Protein AF-A0A935VJ50-F1 (afdb_monomer)

Structure (mmCIF, N/CA/C/O backbone):
data_AF-A0A935VJ50-F1
#
_entry.id   AF-A0A935VJ50-F1
#
loop_
_atom_site.group_PDB
_atom_site.id
_atom_site.type_symbol
_atom_site.label_atom_id
_atom_site.label_alt_id
_atom_site.label_comp_id
_atom_site.label_asym_id
_atom_site.label_entity_id
_atom_site.label_seq_id
_atom_site.pdbx_PDB_ins_code
_atom_site.Cartn_x
_atom_site.Cartn_y
_atom_site.Cartn_z
_atom_site.occupancy
_atom_site.B_iso_or_equiv
_atom_site.auth_seq_id
_atom_site.auth_comp_id
_atom_site.auth_asym_id
_atom_site.auth_atom_id
_atom_site.pdbx_PDB_model_num
ATOM 1 N N . MET A 1 1 ? -7.022 -2.541 -7.947 1.00 86.69 1 MET A N 1
ATOM 2 C CA . MET A 1 1 ? -8.202 -2.026 -7.215 1.00 86.69 1 MET A CA 1
ATOM 3 C C . MET A 1 1 ? -8.352 -2.544 -5.791 1.00 86.69 1 MET A C 1
ATOM 5 O O . MET A 1 1 ? -8.731 -1.752 -4.943 1.00 86.69 1 MET A O 1
ATOM 9 N N . SER A 1 2 ? -8.034 -3.801 -5.472 1.00 96.56 2 SER A N 1
ATOM 10 C CA . SER A 1 2 ? -8.267 -4.365 -4.127 1.00 96.56 2 SER A CA 1
ATOM 11 C C . SER A 1 2 ? -7.659 -3.549 -2.971 1.00 96.56 2 SER A C 1
ATOM 13 O O . SER A 1 2 ? -8.310 -3.365 -1.951 1.00 96.56 2 SER A O 1
ATOM 15 N N . VAL A 1 3 ? -6.465 -2.972 -3.161 1.00 97.25 3 VAL A N 1
ATOM 16 C CA . VAL A 1 3 ? -5.818 -2.068 -2.182 1.00 97.25 3 VAL A CA 1
ATOM 17 C C . VAL A 1 3 ? -6.658 -0.822 -1.900 1.00 97.25 3 VAL A C 1
ATOM 19 O O . VAL A 1 3 ? -6.734 -0.373 -0.763 1.00 97.25 3 VAL A O 1
ATOM 22 N N . VAL A 1 4 ? -7.295 -0.264 -2.933 1.00 97.06 4 VAL A N 1
ATOM 23 C CA . VAL A 1 4 ? -8.158 0.914 -2.804 1.00 97.06 4 VAL A CA 1
ATOM 24 C C . VAL A 1 4 ? -9.382 0.574 -1.973 1.00 97.06 4 VAL A C 1
ATOM 26 O O . VAL A 1 4 ? -9.677 1.305 -1.041 1.00 97.06 4 VAL A O 1
ATOM 29 N N . MET A 1 5 ? -10.029 -0.561 -2.244 1.00 97.38 5 MET A N 1
ATOM 30 C CA . MET A 1 5 ? -11.192 -1.006 -1.470 1.00 97.38 5 MET A CA 1
ATOM 31 C C . MET A 1 5 ? -10.837 -1.278 -0.005 1.00 97.38 5 MET A C 1
ATOM 33 O O . MET A 1 5 ? -11.562 -0.849 0.884 1.00 97.38 5 MET A O 1
ATOM 37 N N . ALA A 1 6 ? -9.695 -1.921 0.252 1.00 97.06 6 ALA A N 1
ATOM 38 C CA . ALA A 1 6 ? -9.218 -2.168 1.611 1.00 97.06 6 ALA A CA 1
ATOM 39 C C . ALA A 1 6 ? -8.891 -0.869 2.372 1.00 97.06 6 ALA A C 1
ATOM 41 O O . ALA A 1 6 ? -9.058 -0.813 3.587 1.00 97.06 6 ALA A O 1
ATOM 42 N N . ALA A 1 7 ? -8.411 0.165 1.673 1.00 96.94 7 ALA A N 1
ATOM 43 C CA . ALA A 1 7 ? -8.127 1.466 2.267 1.00 96.94 7 ALA A CA 1
ATOM 44 C C . ALA A 1 7 ? -9.412 2.256 2.551 1.00 96.94 7 ALA A C 1
ATOM 46 O O . ALA A 1 7 ? -9.537 2.824 3.632 1.00 96.94 7 ALA A O 1
ATOM 47 N N . THR A 1 8 ? -10.352 2.293 1.600 1.00 96.88 8 THR A N 1
ATOM 48 C CA . THR A 1 8 ? -11.541 3.157 1.674 1.00 96.88 8 THR A CA 1
ATOM 49 C C . THR A 1 8 ? -12.716 2.555 2.431 1.00 96.88 8 THR A C 1
ATOM 51 O O . THR A 1 8 ? -13.487 3.298 3.030 1.00 96.88 8 THR A O 1
ATOM 54 N N . HIS A 1 9 ? -12.819 1.226 2.469 1.00 96.44 9 HIS A N 1
ATOM 55 C CA . HIS A 1 9 ? -13.889 0.491 3.152 1.00 96.44 9 HIS A CA 1
ATOM 56 C C . HIS A 1 9 ? -13.312 -0.580 4.100 1.00 96.44 9 HIS A C 1
ATOM 58 O O . HIS A 1 9 ? -13.578 -1.776 3.936 1.00 96.44 9 HIS A O 1
ATOM 64 N N . PRO A 1 10 ? -12.460 -0.193 5.067 1.00 96.62 10 PRO A N 1
ATOM 65 C CA . PRO A 1 10 ? -11.755 -1.139 5.935 1.00 96.62 10 PRO A CA 1
ATOM 66 C C . PRO A 1 10 ? -12.684 -1.920 6.879 1.00 96.62 10 PRO A C 1
ATOM 68 O O . PRO A 1 10 ? -12.315 -2.985 7.358 1.00 96.62 10 PRO A O 1
ATOM 71 N N . ASP A 1 11 ? -13.888 -1.419 7.142 1.00 96.06 11 ASP A N 1
ATOM 72 C CA . ASP A 1 11 ? -14.937 -2.072 7.929 1.00 96.06 11 ASP A CA 1
ATOM 73 C C . ASP A 1 11 ? -15.624 -3.241 7.204 1.00 96.06 11 ASP A C 1
ATOM 75 O O . ASP A 1 11 ? -16.165 -4.131 7.857 1.00 96.06 11 ASP A O 1
ATOM 79 N N . VAL A 1 12 ? -15.568 -3.274 5.869 1.00 97.38 12 VAL A N 1
ATOM 80 C CA . VAL A 1 12 ? -16.239 -4.299 5.052 1.00 97.38 12 VAL A CA 1
ATOM 81 C C . VAL A 1 12 ? -15.386 -5.561 4.897 1.00 97.38 12 VAL A C 1
ATOM 83 O O . VAL A 1 12 ? -15.912 -6.671 4.792 1.00 97.38 12 VAL A O 1
ATOM 86 N N . PHE A 1 13 ? -14.059 -5.421 4.880 1.00 96.31 13 PHE A N 1
ATOM 87 C CA . PHE A 1 13 ? -13.143 -6.517 4.559 1.00 96.31 13 PHE A CA 1
ATOM 88 C C . PHE A 1 13 ? -12.333 -6.956 5.778 1.00 96.31 13 PHE A C 1
ATOM 90 O O . PHE A 1 13 ? -11.626 -6.169 6.390 1.00 96.31 13 PHE A O 1
ATOM 97 N N . LYS A 1 14 ? -12.335 -8.257 6.088 1.00 95.50 14 LYS A N 1
ATOM 98 C CA . LYS A 1 14 ? -11.446 -8.809 7.127 1.00 95.50 14 LYS A CA 1
ATOM 99 C C . LYS A 1 14 ? -9.994 -8.937 6.647 1.00 95.50 14 LYS A C 1
ATOM 101 O O . LYS A 1 14 ? -9.057 -8.692 7.406 1.00 95.50 14 LYS A O 1
ATOM 106 N N . CYS A 1 15 ? -9.819 -9.335 5.388 1.00 96.25 15 CYS A N 1
ATOM 107 C CA . CYS A 1 15 ? -8.525 -9.576 4.757 1.00 96.25 15 CYS A CA 1
ATOM 108 C C . CYS A 1 15 ? -8.551 -9.152 3.282 1.00 96.25 15 CYS A C 1
ATOM 110 O O . CYS A 1 15 ? -9.617 -9.073 2.671 1.00 96.25 15 CYS A O 1
ATOM 112 N N . SER A 1 16 ? -7.374 -8.949 2.692 1.00 96.44 16 SER A N 1
ATOM 113 C CA . SER A 1 16 ? -7.197 -8.658 1.267 1.00 96.44 16 SER A CA 1
ATOM 114 C C . SER A 1 16 ? -5.982 -9.390 0.690 1.00 96.44 16 SER A C 1
ATOM 116 O O . SER A 1 16 ? -4.993 -9.619 1.386 1.00 96.44 16 SER A O 1
ATOM 118 N N . ALA A 1 17 ? -6.060 -9.761 -0.588 1.00 97.56 17 ALA A N 1
ATOM 119 C CA . ALA A 1 17 ? -4.964 -10.373 -1.332 1.00 97.56 17 ALA A CA 1
ATOM 120 C C . ALA A 1 17 ? -4.617 -9.511 -2.546 1.00 97.56 17 ALA A C 1
ATOM 122 O O . ALA A 1 17 ? -5.498 -9.163 -3.340 1.00 97.56 17 ALA A O 1
ATOM 123 N N . ILE A 1 18 ? -3.344 -9.141 -2.672 1.00 97.88 18 ILE A N 1
ATOM 124 C CA . ILE A 1 18 ? -2.857 -8.233 -3.710 1.00 97.88 18 ILE A CA 1
ATOM 125 C C . ILE A 1 18 ? -1.837 -8.966 -4.571 1.00 97.88 18 ILE A C 1
ATOM 127 O O . ILE A 1 18 ? -0.811 -9.410 -4.068 1.00 97.88 18 ILE A O 1
ATOM 131 N N . PHE A 1 19 ? -2.107 -9.052 -5.869 1.00 97.81 19 PHE A N 1
ATOM 132 C CA . PHE A 1 19 ? -1.217 -9.650 -6.861 1.00 97.81 19 PHE A CA 1
ATOM 133 C C . PHE A 1 19 ? -0.694 -8.547 -7.772 1.00 97.81 19 PHE A C 1
ATOM 135 O O . PHE A 1 19 ? -1.510 -7.823 -8.342 1.00 97.81 19 PHE A O 1
ATOM 142 N N . ALA A 1 20 ? 0.632 -8.409 -7.880 1.00 96.88 20 ALA A N 1
ATOM 143 C CA . ALA A 1 20 ? 1.283 -7.429 -8.755 1.00 96.88 20 ALA A CA 1
ATOM 144 C C . ALA A 1 20 ? 0.660 -6.020 -8.638 1.00 96.88 20 ALA A C 1
ATOM 146 O O . ALA A 1 20 ? 0.212 -5.419 -9.611 1.00 96.88 20 ALA A O 1
ATOM 147 N N . GLY A 1 21 ? 0.529 -5.523 -7.405 1.00 95.56 21 GLY A N 1
ATOM 148 C CA . GLY A 1 21 ? -0.188 -4.284 -7.099 1.00 95.56 21 GLY A CA 1
ATOM 149 C C . GLY A 1 21 ? 0.717 -3.131 -6.674 1.00 95.56 21 GLY A C 1
ATOM 150 O O . GLY A 1 21 ? 1.924 -3.281 -6.512 1.00 95.56 21 GLY A O 1
ATOM 151 N N . GLY A 1 22 ? 0.100 -1.972 -6.442 1.00 95.56 22 GLY A N 1
ATOM 152 C CA . GLY A 1 22 ? 0.749 -0.774 -5.907 1.00 95.56 22 GLY A CA 1
ATOM 153 C C . GLY A 1 22 ? 0.017 -0.231 -4.682 1.00 95.56 22 GLY A C 1
ATOM 154 O O . GLY A 1 22 ? -1.148 -0.560 -4.444 1.00 95.56 22 GLY A O 1
ATOM 155 N N . ALA A 1 23 ? 0.723 0.571 -3.881 1.00 96.75 23 ALA A N 1
ATOM 156 C CA . ALA A 1 23 ? 0.189 1.119 -2.636 1.00 96.75 23 ALA A CA 1
ATOM 157 C C . ALA A 1 23 ? -1.005 2.047 -2.909 1.00 96.75 23 ALA A C 1
ATOM 159 O O . ALA A 1 23 ? -1.127 2.627 -3.992 1.00 96.75 23 ALA A O 1
ATOM 160 N N . TYR A 1 24 ? -1.890 2.212 -1.927 1.00 97.25 24 TYR A N 1
ATOM 161 C CA . TYR A 1 24 ? -2.986 3.166 -2.022 1.00 97.25 24 TYR A CA 1
ATOM 162 C C . TYR A 1 24 ? -2.432 4.555 -2.332 1.00 97.25 24 TYR A C 1
ATOM 164 O O . TYR A 1 24 ? -1.518 5.022 -1.648 1.00 97.25 24 TYR A O 1
ATOM 172 N N . LYS A 1 25 ? -2.994 5.191 -3.368 1.00 95.88 25 LYS A N 1
ATOM 173 C CA . LYS A 1 25 ? -2.613 6.528 -3.840 1.00 95.88 25 LYS A CA 1
ATOM 174 C C . LYS A 1 25 ? -1.131 6.660 -4.229 1.00 95.88 25 LYS A C 1
ATO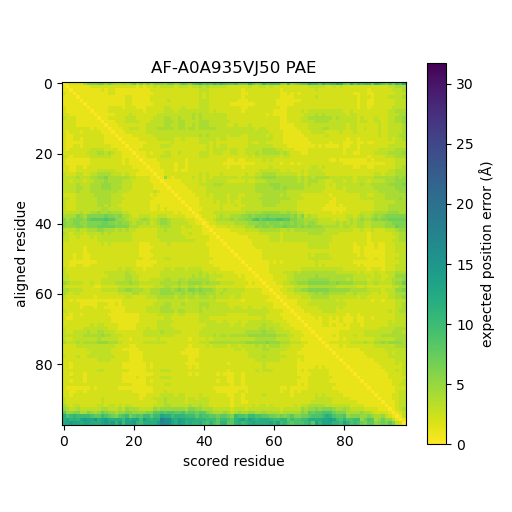M 176 O O . LYS A 1 25 ? -0.572 7.755 -4.212 1.00 95.88 25 LYS A O 1
ATOM 181 N N . ILE A 1 26 ? -0.493 5.554 -4.632 1.00 95.44 26 ILE A N 1
ATOM 182 C CA . ILE A 1 26 ? 0.848 5.590 -5.234 1.00 95.44 26 ILE A CA 1
ATOM 183 C C . ILE A 1 26 ? 0.870 6.409 -6.529 1.00 95.44 26 ILE A C 1
ATOM 185 O O . ILE A 1 26 ? 1.898 6.994 -6.851 1.00 95.44 26 ILE A O 1
ATOM 189 N N . ALA A 1 27 ? -0.263 6.495 -7.228 1.00 94.75 27 ALA A N 1
ATOM 190 C CA . ALA A 1 27 ? -0.490 7.355 -8.379 1.00 94.75 27 ALA A CA 1
ATOM 191 C C . ALA A 1 27 ? -1.824 8.101 -8.230 1.00 94.75 27 ALA A C 1
ATOM 193 O O . ALA A 1 27 ? -2.759 7.563 -7.628 1.00 94.75 27 ALA A O 1
ATOM 194 N N . ILE A 1 28 ? -1.902 9.323 -8.763 1.00 93.25 28 ILE A N 1
ATOM 195 C CA . ILE A 1 28 ? -3.127 10.152 -8.764 1.00 93.25 28 ILE A CA 1
ATOM 196 C C . ILE A 1 28 ? -3.687 10.417 -10.166 1.00 93.25 28 ILE A C 1
ATOM 198 O O . ILE A 1 28 ? -4.812 10.889 -10.295 1.00 93.25 28 ILE A O 1
ATOM 202 N N . ASP A 1 29 ? -2.921 10.087 -11.202 1.00 94.75 29 ASP A N 1
ATOM 203 C CA . ASP A 1 29 ? -3.300 10.220 -12.603 1.00 94.75 29 ASP A CA 1
ATOM 204 C C . ASP A 1 29 ? -2.621 9.127 -13.451 1.00 94.75 29 ASP A C 1
ATOM 206 O O . ASP A 1 29 ? -1.843 8.308 -12.950 1.00 94.75 29 ASP A O 1
ATOM 210 N N . ALA A 1 30 ? -2.945 9.088 -14.745 1.00 93.88 30 ALA A N 1
ATOM 211 C CA . ALA A 1 30 ? -2.441 8.071 -15.664 1.00 93.88 30 ALA A CA 1
ATOM 212 C C . ALA A 1 30 ? -0.921 8.154 -15.896 1.00 93.88 30 ALA A C 1
ATOM 214 O O . ALA A 1 30 ? -0.260 7.117 -15.982 1.00 93.88 30 ALA A O 1
ATOM 215 N N . VAL A 1 31 ? -0.355 9.362 -15.976 1.00 93.56 31 VAL A N 1
ATOM 216 C CA . VAL A 1 31 ? 1.082 9.565 -16.228 1.00 93.56 31 VAL A CA 1
ATOM 217 C C . VAL A 1 31 ? 1.884 9.109 -15.014 1.00 93.56 31 VAL A C 1
ATOM 219 O O . VAL A 1 31 ? 2.848 8.352 -15.135 1.00 93.56 31 VAL A O 1
ATOM 222 N N . ASP A 1 32 ? 1.432 9.501 -13.830 1.00 93.88 32 ASP A N 1
ATOM 223 C CA . ASP A 1 32 ? 1.985 9.078 -12.554 1.00 93.88 32 ASP A CA 1
ATOM 224 C C . ASP A 1 32 ? 1.835 7.558 -12.349 1.00 93.88 32 ASP A C 1
ATOM 226 O O . ASP A 1 32 ? 2.725 6.897 -11.810 1.00 93.88 32 ASP A O 1
ATOM 230 N N . GLY A 1 33 ? 0.753 6.975 -12.876 1.00 94.69 33 GLY A N 1
ATOM 231 C CA . GLY A 1 33 ? 0.548 5.530 -12.956 1.00 94.69 33 GLY A CA 1
ATOM 232 C C . GLY A 1 33 ? 1.663 4.818 -13.722 1.00 94.69 33 GLY A C 1
ATOM 233 O O . GLY A 1 33 ? 2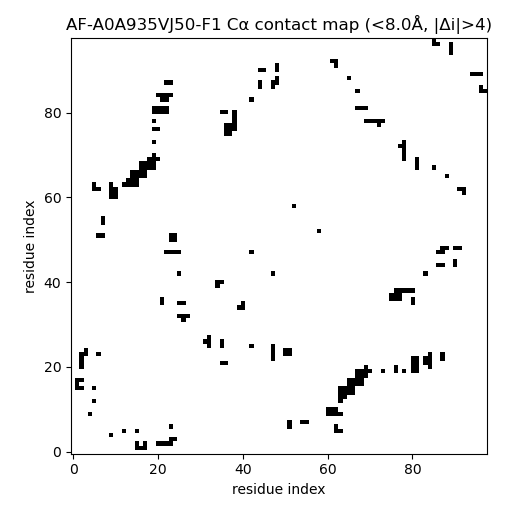.233 3.854 -13.211 1.00 94.69 33 GLY A O 1
ATOM 234 N N . LEU A 1 34 ? 2.048 5.322 -14.900 1.00 94.38 34 LEU A N 1
ATOM 235 C CA . LEU A 1 34 ? 3.153 4.755 -15.688 1.00 94.38 34 LEU A CA 1
ATOM 236 C C . LEU A 1 34 ? 4.495 4.810 -14.941 1.00 94.38 34 LEU A C 1
ATOM 238 O O . LEU A 1 34 ? 5.309 3.890 -15.053 1.00 94.38 34 LEU A O 1
ATOM 242 N N . ILE A 1 35 ? 4.728 5.863 -14.157 1.00 94.00 35 ILE A N 1
ATOM 243 C CA . ILE A 1 35 ? 5.927 5.995 -13.318 1.00 94.00 35 ILE A CA 1
ATOM 244 C C . ILE A 1 35 ? 5.875 5.001 -12.149 1.00 94.00 35 ILE A C 1
ATOM 246 O O . ILE A 1 35 ? 6.866 4.322 -11.867 1.00 94.00 35 ILE A O 1
ATOM 250 N N . ALA A 1 36 ? 4.720 4.869 -11.495 1.00 95.31 36 ALA A N 1
ATOM 251 C CA . ALA A 1 36 ? 4.519 3.927 -10.398 1.00 95.31 36 ALA A CA 1
ATOM 252 C C . ALA A 1 36 ? 4.735 2.474 -10.850 1.00 95.31 36 ALA A C 1
ATOM 254 O O . ALA A 1 36 ? 5.448 1.727 -10.178 1.00 95.31 36 ALA A O 1
ATOM 255 N N . LEU A 1 37 ? 4.227 2.090 -12.026 1.00 96.38 37 LEU A N 1
ATOM 256 C CA . LEU A 1 37 ? 4.449 0.761 -12.613 1.00 96.38 37 LEU A CA 1
ATOM 257 C C . LEU A 1 37 ? 5.943 0.416 -12.720 1.00 96.38 37 LEU A C 1
ATOM 259 O O . LEU A 1 37 ? 6.346 -0.697 -12.388 1.00 96.38 37 LEU A O 1
ATOM 263 N N . ARG A 1 38 ? 6.792 1.392 -13.066 1.00 95.56 38 ARG A N 1
ATOM 264 C CA . ARG A 1 38 ? 8.255 1.216 -13.162 1.00 95.56 38 ARG A CA 1
ATOM 265 C C . ARG A 1 38 ? 8.957 1.074 -11.807 1.00 95.56 38 ARG A C 1
ATOM 267 O O . ARG A 1 38 ? 10.132 0.711 -11.770 1.00 95.56 38 ARG A O 1
ATOM 274 N N . GLY A 1 39 ? 8.276 1.349 -10.693 1.00 93.00 39 GLY A N 1
ATOM 275 C CA . GLY A 1 39 ? 8.833 1.234 -9.341 1.00 93.00 39 GLY A CA 1
ATOM 276 C C . GLY A 1 39 ? 9.932 2.257 -9.037 1.00 93.00 39 GLY A C 1
ATOM 277 O O . GLY A 1 39 ? 10.789 2.011 -8.188 1.00 93.00 39 GLY A O 1
ATOM 278 N N . THR A 1 40 ? 9.954 3.383 -9.752 1.00 90.38 40 THR A N 1
ATOM 279 C CA . THR A 1 40 ? 10.938 4.465 -9.563 1.00 90.38 40 THR A CA 1
ATOM 280 C C . THR A 1 40 ? 10.465 5.528 -8.577 1.00 90.38 40 THR A C 1
ATOM 282 O O . THR A 1 40 ? 11.247 6.381 -8.163 1.00 90.38 40 THR A O 1
ATOM 285 N N . LYS A 1 41 ? 9.191 5.486 -8.184 1.00 88.88 41 LYS A N 1
ATOM 286 C CA . LYS A 1 41 ? 8.602 6.483 -7.302 1.00 88.88 41 LYS A CA 1
ATOM 287 C C . LYS A 1 41 ? 8.999 6.232 -5.850 1.00 88.88 41 LYS A C 1
ATOM 289 O O . LYS A 1 41 ? 8.660 5.203 -5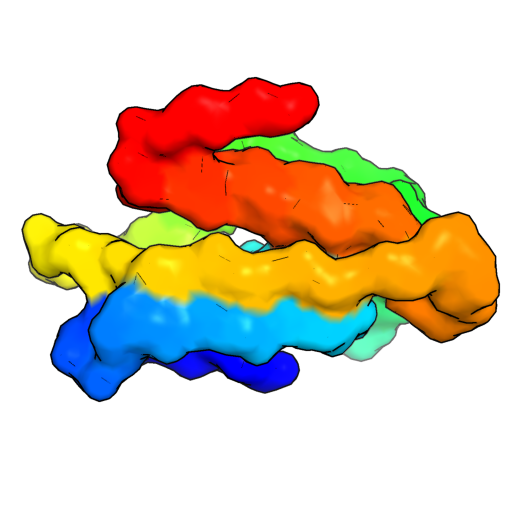.270 1.00 88.88 41 LYS A O 1
ATOM 294 N N . TYR A 1 42 ? 9.681 7.204 -5.253 1.00 88.88 42 TYR A N 1
ATOM 295 C CA . TYR A 1 42 ? 9.947 7.216 -3.821 1.00 88.88 42 TYR A CA 1
ATOM 296 C C . TYR A 1 42 ? 8.854 7.995 -3.087 1.00 88.88 42 TYR A C 1
ATOM 298 O O . TYR A 1 42 ? 8.580 9.153 -3.401 1.00 88.88 42 TYR A O 1
ATOM 306 N N . ILE A 1 43 ? 8.233 7.361 -2.092 1.00 91.69 43 ILE A N 1
ATOM 307 C CA . ILE A 1 43 ? 7.234 7.988 -1.227 1.00 91.69 43 ILE A CA 1
ATOM 308 C C . ILE A 1 43 ? 7.607 7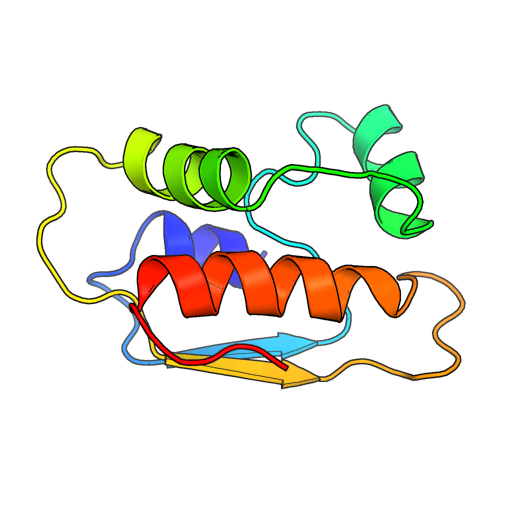.666 0.223 1.00 91.69 43 ILE A C 1
ATOM 310 O O . ILE A 1 43 ? 7.675 6.488 0.578 1.00 91.69 43 ILE A O 1
ATOM 314 N N . PRO A 1 44 ? 7.832 8.673 1.086 1.00 93.88 44 PRO A N 1
ATOM 315 C CA . PRO A 1 44 ? 8.130 8.427 2.492 1.00 93.88 44 PRO A CA 1
ATOM 316 C C . PRO A 1 44 ? 7.012 7.632 3.178 1.00 93.88 44 PRO A C 1
ATOM 318 O O . PRO A 1 44 ? 5.833 7.950 3.009 1.00 93.88 44 PRO A O 1
ATOM 321 N N . LYS A 1 45 ? 7.370 6.662 4.033 1.00 93.69 45 LYS A N 1
ATOM 322 C CA . LYS A 1 45 ? 6.408 5.816 4.772 1.00 93.69 45 LYS A CA 1
ATOM 323 C C . LYS A 1 45 ? 5.327 6.633 5.494 1.00 93.69 45 LYS A C 1
ATOM 325 O O . LYS A 1 45 ? 4.147 6.308 5.408 1.00 93.69 45 LYS A O 1
ATOM 330 N N . LYS A 1 46 ? 5.700 7.755 6.124 1.00 95.62 46 LYS A N 1
ATOM 331 C CA . LYS A 1 46 ? 4.751 8.668 6.791 1.00 95.62 46 LYS A CA 1
ATOM 332 C C . LYS A 1 46 ? 3.670 9.195 5.840 1.00 95.62 46 LYS A C 1
ATOM 334 O O . LYS A 1 46 ? 2.511 9.273 6.234 1.00 95.62 46 LYS A O 1
ATOM 339 N N . ARG A 1 47 ? 4.036 9.532 4.597 1.00 96.50 47 ARG A N 1
ATOM 340 C CA . ARG A 1 47 ? 3.086 9.992 3.575 1.00 96.50 47 ARG A CA 1
ATOM 341 C C . ARG A 1 47 ? 2.167 8.856 3.129 1.00 96.50 47 ARG A C 1
ATOM 343 O O . ARG A 1 47 ? 0.963 9.063 3.108 1.00 96.50 47 ARG A O 1
ATOM 350 N N . LEU A 1 48 ? 2.708 7.658 2.888 1.00 96.38 48 LEU A N 1
ATOM 351 C CA . LEU A 1 48 ? 1.912 6.480 2.513 1.00 96.38 48 LEU A CA 1
ATOM 352 C C . LEU A 1 48 ? 0.808 6.167 3.532 1.00 96.38 48 LEU A C 1
ATOM 354 O O . LEU A 1 48 ? -0.317 5.864 3.143 1.00 96.38 48 LEU A O 1
ATOM 358 N N . ILE A 1 49 ? 1.129 6.247 4.827 1.00 96.69 49 ILE A N 1
ATOM 359 C CA . ILE A 1 49 ? 0.168 6.021 5.916 1.00 96.69 49 ILE A CA 1
ATOM 360 C C . ILE A 1 49 ? -0.842 7.169 5.985 1.00 96.69 49 ILE A C 1
ATOM 362 O O . ILE A 1 49 ? -2.042 6.931 6.131 1.00 96.69 49 ILE A O 1
ATOM 366 N N . LYS A 1 50 ? -0.361 8.417 5.889 1.00 97.31 50 LYS A N 1
ATOM 367 C CA . LYS A 1 50 ? -1.211 9.611 5.926 1.00 97.31 50 LYS A CA 1
ATOM 368 C C . LYS A 1 50 ? -2.258 9.569 4.814 1.00 97.31 50 LYS A C 1
ATOM 370 O O . LYS A 1 50 ? -3.425 9.778 5.105 1.00 97.31 50 LYS A O 1
ATOM 375 N N . ASP A 1 51 ? -1.868 9.216 3.591 1.00 97.00 51 ASP A N 1
ATOM 376 C CA . ASP A 1 51 ? -2.778 9.158 2.444 1.00 97.00 51 ASP A CA 1
ATOM 377 C C . ASP A 1 51 ? -3.967 8.201 2.675 1.00 97.00 51 ASP A C 1
ATOM 379 O O . ASP A 1 51 ? -5.087 8.521 2.280 1.00 97.00 51 ASP A O 1
ATOM 383 N N . VAL A 1 52 ? -3.761 7.064 3.355 1.00 97.44 52 VAL A N 1
ATOM 384 C CA . VAL A 1 52 ? -4.849 6.129 3.714 1.00 97.44 52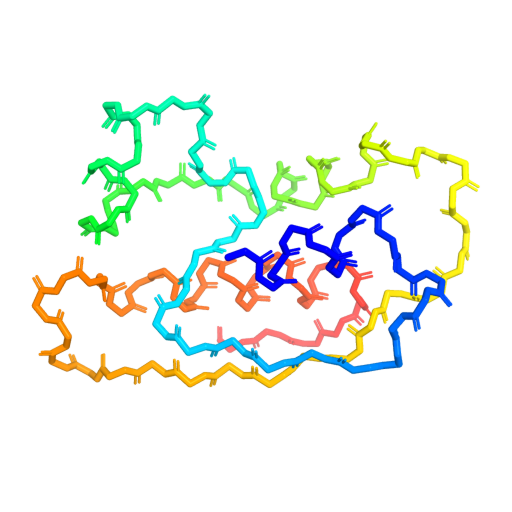 VAL A CA 1
ATOM 385 C C . VAL A 1 52 ? -5.697 6.641 4.880 1.00 97.44 52 VAL A C 1
ATOM 387 O O . VAL A 1 52 ? -6.913 6.469 4.876 1.00 97.44 52 VAL A O 1
ATOM 390 N N . LYS A 1 53 ? -5.092 7.287 5.881 1.00 96.81 53 LYS A N 1
ATOM 391 C CA . LYS A 1 53 ? -5.849 7.851 7.012 1.00 96.81 53 LYS A CA 1
ATOM 392 C C . LYS A 1 53 ? -6.676 9.073 6.603 1.00 96.81 53 LYS A C 1
ATOM 394 O O . LYS A 1 53 ? -7.776 9.252 7.109 1.00 96.81 53 LYS A O 1
ATOM 399 N N . ASP A 1 54 ? -6.170 9.886 5.681 1.00 97.12 54 ASP A N 1
ATOM 400 C CA . ASP A 1 54 ? -6.825 11.114 5.224 1.00 97.12 54 ASP A CA 1
ATOM 401 C C . ASP A 1 54 ? -8.120 10.852 4.444 1.00 97.12 54 ASP A C 1
ATOM 403 O O . ASP A 1 54 ? -9.000 11.706 4.455 1.00 97.12 54 ASP A O 1
ATOM 407 N N . GLN A 1 55 ? -8.256 9.709 3.756 1.00 95.50 55 GLN A N 1
ATOM 408 C CA . GLN A 1 55 ? -9.484 9.428 2.998 1.00 95.50 55 GLN A CA 1
ATOM 409 C C . GLN A 1 55 ? -10.678 9.076 3.903 1.00 95.50 55 GLN A C 1
ATOM 411 O O . GLN A 1 55 ? -11.817 9.299 3.510 1.00 95.50 55 GLN A O 1
ATOM 416 N N . ASN A 1 56 ? -10.423 8.583 5.122 1.00 95.31 56 ASN A N 1
ATOM 417 C CA . ASN A 1 56 ? -11.448 8.300 6.127 1.00 95.31 56 ASN A CA 1
ATOM 418 C C . ASN A 1 56 ? -10.915 8.631 7.540 1.00 95.31 56 ASN A C 1
ATOM 420 O O . ASN A 1 56 ? -10.587 7.732 8.321 1.00 95.31 56 ASN A O 1
ATOM 424 N N . PRO A 1 57 ? -10.808 9.928 7.892 1.00 96.00 57 PRO A N 1
ATOM 425 C CA . PRO A 1 57 ? -10.134 10.381 9.118 1.00 96.00 57 PRO A CA 1
ATOM 426 C C . PRO A 1 57 ? -10.859 9.968 10.411 1.00 96.00 57 PRO A C 1
ATOM 428 O O . PRO A 1 57 ? -10.258 9.895 11.495 1.00 96.00 57 PRO A O 1
ATOM 431 N N . ASN A 1 58 ? -12.155 9.675 10.298 1.00 95.56 58 ASN A N 1
ATOM 432 C CA . ASN A 1 58 ? -13.007 9.274 11.411 1.00 95.56 58 ASN A CA 1
ATOM 433 C C . ASN A 1 58 ? -12.925 7.771 11.704 1.00 95.56 58 ASN A C 1
ATOM 435 O O . ASN A 1 58 ? -13.298 7.357 12.799 1.00 95.56 58 ASN A O 1
ATOM 439 N N . TYR A 1 59 ? -12.390 6.958 10.787 1.00 96.12 59 TYR A N 1
ATOM 440 C CA . TYR A 1 59 ? -12.229 5.527 11.016 1.00 96.12 59 TYR A CA 1
ATOM 441 C C . TYR A 1 59 ? -11.190 5.250 12.110 1.00 96.12 59 TYR A C 1
ATOM 443 O O . TYR A 1 59 ? -10.012 5.596 11.983 1.00 96.12 59 TYR A O 1
ATOM 451 N N . LYS A 1 60 ? -11.633 4.618 13.202 1.00 93.75 60 LYS A N 1
ATOM 452 C CA . LYS A 1 60 ? -10.786 4.191 14.335 1.00 93.75 60 LYS A CA 1
ATOM 453 C C . LYS A 1 60 ? -10.663 2.667 14.454 1.00 93.75 60 LYS A C 1
ATOM 455 O O . LYS A 1 60 ? -10.080 2.180 15.419 1.00 93.75 60 LYS A O 1
ATOM 460 N N . GLY A 1 61 ? -11.236 1.924 13.505 1.00 94.62 61 GLY A N 1
ATOM 461 C CA . GLY A 1 61 ? -11.178 0.465 13.471 1.00 94.62 61 GLY A CA 1
ATOM 462 C C . GLY A 1 61 ? -9.826 -0.073 12.995 1.00 94.62 61 GLY A C 1
ATOM 463 O O . GLY A 1 61 ? -8.887 0.679 12.722 1.00 94.62 61 GLY A O 1
ATOM 464 N N . LYS A 1 62 ? -9.728 -1.401 12.904 1.00 94.44 62 LYS A N 1
ATOM 465 C CA . LYS A 1 62 ? -8.533 -2.087 12.399 1.00 94.44 62 LYS A CA 1
ATOM 466 C C . LYS A 1 62 ? -8.597 -2.195 10.883 1.00 94.44 62 LYS A C 1
ATOM 468 O O . LYS A 1 62 ? -9.611 -2.615 10.343 1.00 94.44 62 LYS A O 1
ATOM 473 N N . TYR A 1 63 ? -7.495 -1.880 10.217 1.00 96.25 63 TYR A N 1
ATOM 474 C CA . TYR A 1 63 ? -7.383 -2.119 8.786 1.00 96.25 63 TYR A CA 1
ATOM 475 C C . TYR A 1 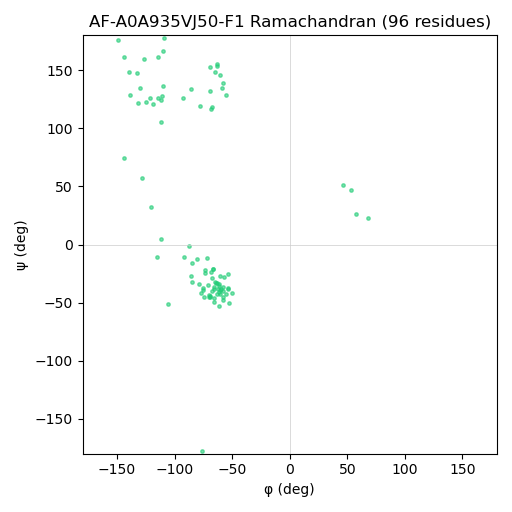63 ? -7.314 -3.629 8.482 1.00 96.25 63 TYR A C 1
ATOM 477 O O . TYR A 1 63 ? -6.858 -4.402 9.330 1.00 96.25 63 TYR A O 1
ATOM 485 N N . PRO A 1 64 ? -7.755 -4.067 7.287 1.00 96.31 64 PRO A N 1
ATOM 486 C CA . PRO A 1 64 ? -7.724 -5.476 6.915 1.00 96.31 64 PRO A CA 1
ATOM 487 C C . PRO A 1 64 ? -6.298 -6.040 6.917 1.00 96.31 64 PRO A C 1
ATOM 489 O O . PRO A 1 64 ? -5.346 -5.368 6.503 1.00 96.31 64 PRO A O 1
ATOM 492 N N . ASN A 1 65 ? -6.157 -7.314 7.290 1.00 94.75 65 ASN A N 1
ATOM 493 C CA . ASN A 1 65 ? -4.903 -8.035 7.068 1.00 94.75 65 ASN A CA 1
ATOM 494 C C . ASN A 1 65 ? -4.643 -8.173 5.561 1.00 94.75 65 ASN A C 1
ATOM 496 O O . ASN A 1 65 ? -5.580 -8.290 4.766 1.00 94.75 65 ASN A O 1
ATOM 500 N N . MET A 1 66 ? -3.375 -8.191 5.156 1.00 95.06 66 MET A N 1
ATOM 501 C CA . MET A 1 66 ? -3.012 -8.229 3.743 1.00 95.06 66 MET A CA 1
ATOM 502 C C . MET A 1 66 ? -1.992 -9.320 3.447 1.00 95.06 66 MET A C 1
ATOM 504 O O . MET A 1 66 ? -0.986 -9.442 4.140 1.00 95.06 66 MET A O 1
ATOM 508 N N . ILE A 1 67 ? -2.244 -10.072 2.376 1.00 96.31 67 ILE A N 1
ATOM 509 C CA . ILE A 1 67 ? -1.252 -10.933 1.736 1.00 96.31 67 ILE A CA 1
ATOM 510 C C . ILE A 1 67 ? -0.869 -10.347 0.376 1.00 96.31 67 ILE A C 1
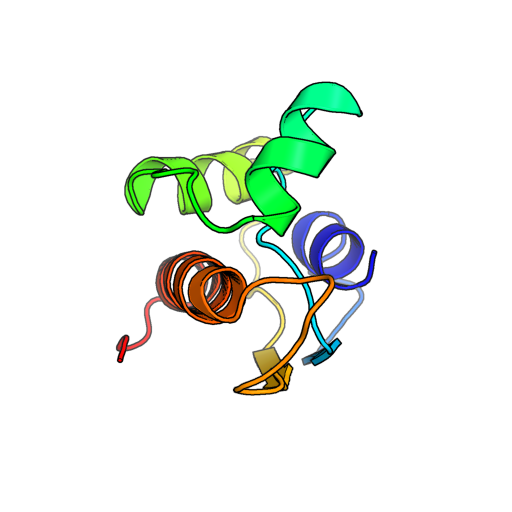ATOM 512 O O . ILE A 1 67 ? -1.722 -9.861 -0.371 1.00 96.31 67 ILE A O 1
ATOM 516 N N . ILE A 1 68 ? 0.428 -10.353 0.075 1.00 96.44 68 ILE A N 1
ATOM 517 C CA . ILE A 1 68 ? 1.002 -9.670 -1.087 1.00 96.44 68 ILE A CA 1
ATOM 518 C C . ILE A 1 68 ? 1.794 -10.686 -1.899 1.00 96.44 68 ILE A C 1
ATOM 520 O O . ILE A 1 68 ? 2.736 -11.293 -1.394 1.00 96.44 68 ILE A O 1
ATOM 524 N N . TYR A 1 69 ? 1.426 -10.834 -3.166 1.00 97.62 69 TYR A N 1
ATOM 525 C CA . TYR A 1 69 ? 2.102 -11.676 -4.140 1.00 97.62 69 TYR A CA 1
ATOM 526 C C . TYR A 1 69 ? 2.703 -10.802 -5.235 1.00 97.62 69 TYR A C 1
ATOM 528 O O . TYR A 1 69 ? 2.010 -10.005 -5.869 1.00 97.62 69 TYR A O 1
ATOM 536 N N . GLN A 1 70 ? 4.000 -10.968 -5.477 1.00 97.56 70 GLN A N 1
ATOM 537 C CA . GLN A 1 70 ? 4.720 -10.207 -6.488 1.00 97.56 70 GLN A CA 1
ATOM 538 C C . GLN A 1 70 ? 5.679 -11.111 -7.253 1.00 97.56 70 GLN A C 1
ATOM 540 O O . GLN A 1 70 ? 6.512 -11.794 -6.657 1.00 97.56 70 GLN A O 1
ATOM 545 N N . GLY A 1 71 ? 5.598 -11.072 -8.583 1.00 97.94 71 GLY A N 1
ATOM 546 C CA . GLY A 1 71 ? 6.582 -11.722 -9.441 1.00 97.94 71 GLY A CA 1
ATOM 547 C C . GLY A 1 71 ? 7.928 -11.001 -9.369 1.00 97.94 71 GLY A C 1
ATOM 548 O O . GLY A 1 71 ? 7.995 -9.779 -9.509 1.00 97.94 71 GLY A O 1
ATOM 549 N N . LEU A 1 72 ? 9.019 -11.750 -9.179 1.00 96.56 72 LEU A N 1
ATOM 550 C CA . LEU A 1 72 ? 10.373 -11.177 -9.132 1.00 96.56 72 LEU A CA 1
ATOM 551 C C . LEU A 1 72 ? 10.852 -10.638 -10.493 1.00 96.56 72 LEU A C 1
ATOM 553 O O . LEU A 1 72 ? 11.707 -9.751 -10.514 1.00 96.56 72 LEU A O 1
ATOM 557 N N . ASN A 1 73 ? 10.271 -11.149 -11.584 1.00 97.25 73 ASN A N 1
ATOM 558 C CA . ASN A 1 73 ? 10.550 -10.785 -12.978 1.00 97.25 73 ASN A CA 1
ATOM 559 C C . ASN A 1 73 ? 9.289 -10.258 -13.693 1.00 97.25 73 ASN A C 1
ATOM 561 O O . ASN A 1 73 ? 9.096 -10.497 -14.881 1.00 97.25 73 ASN A O 1
ATOM 565 N N . ASP A 1 74 ? 8.396 -9.590 -12.962 1.00 97.56 74 ASP A N 1
ATOM 566 C CA . ASP A 1 74 ? 7.211 -8.957 -13.546 1.00 97.56 74 ASP A CA 1
ATOM 567 C C . ASP A 1 74 ? 7.623 -7.767 -14.434 1.00 97.56 74 ASP A C 1
ATOM 569 O O . ASP A 1 74 ? 8.230 -6.800 -13.963 1.00 97.56 74 ASP A O 1
ATOM 573 N N . ALA A 1 75 ? 7.325 -7.869 -15.733 1.00 96.50 75 ALA A N 1
ATOM 574 C CA . ALA A 1 75 ? 7.691 -6.878 -16.744 1.00 96.50 75 ALA A CA 1
ATOM 575 C C . ALA A 1 75 ? 6.754 -5.657 -16.779 1.00 96.50 75 ALA A C 1
ATOM 577 O O . ALA A 1 75 ? 7.078 -4.665 -17.433 1.00 96.50 75 ALA A O 1
ATOM 578 N N . ILE A 1 76 ? 5.605 -5.722 -16.100 1.00 97.00 76 ILE A N 1
ATOM 579 C CA . ILE A 1 76 ? 4.583 -4.671 -16.108 1.00 97.00 76 ILE A CA 1
ATOM 580 C C . ILE A 1 76 ? 4.593 -3.908 -14.788 1.00 97.00 76 ILE A C 1
ATOM 582 O O . ILE A 1 76 ? 4.677 -2.679 -14.788 1.00 97.00 76 ILE A O 1
ATOM 586 N N . VAL A 1 77 ? 4.535 -4.621 -13.661 1.00 97.31 77 VAL A N 1
ATOM 587 C CA . VAL A 1 77 ? 4.528 -4.020 -12.324 1.00 97.31 77 VAL A CA 1
ATOM 588 C C . VAL A 1 77 ? 5.830 -4.363 -11.630 1.00 97.31 77 VAL A C 1
ATOM 590 O O . VAL A 1 77 ? 6.039 -5.476 -11.154 1.00 97.31 77 VAL A O 1
ATOM 593 N N . ASN A 1 78 ? 6.725 -3.386 -11.535 1.00 97.69 78 ASN A N 1
ATOM 594 C CA . ASN A 1 78 ? 8.035 -3.606 -10.946 1.00 97.69 78 ASN A CA 1
ATOM 595 C C . ASN A 1 78 ? 7.916 -4.089 -9.492 1.00 97.69 78 ASN A C 1
ATOM 597 O O . ASN A 1 78 ? 7.203 -3.483 -8.687 1.00 97.69 78 ASN A O 1
ATOM 601 N N . LYS A 1 79 ? 8.697 -5.116 -9.129 1.00 96.69 79 LYS A N 1
ATOM 602 C CA . LYS A 1 79 ? 8.698 -5.721 -7.788 1.00 96.69 79 LYS A CA 1
ATOM 603 C C . LYS A 1 79 ? 8.904 -4.742 -6.630 1.00 96.69 79 LYS A C 1
ATOM 605 O O . LYS A 1 79 ? 8.446 -5.010 -5.523 1.00 96.69 79 LYS A O 1
ATOM 610 N N . LYS A 1 80 ? 9.550 -3.595 -6.869 1.00 96.25 80 LYS A N 1
ATOM 611 C CA . LYS A 1 80 ? 9.708 -2.525 -5.868 1.00 96.25 80 LYS A CA 1
ATOM 612 C C . LYS A 1 80 ? 8.364 -2.028 -5.326 1.00 96.25 80 LYS A C 1
ATOM 614 O O . LYS A 1 80 ? 8.302 -1.624 -4.168 1.00 96.25 80 LYS A O 1
ATOM 619 N N . ASN A 1 81 ? 7.287 -2.111 -6.111 1.00 96.50 81 ASN A N 1
ATOM 620 C CA . ASN A 1 81 ? 5.946 -1.747 -5.655 1.00 96.50 81 ASN A CA 1
ATOM 621 C C . ASN A 1 81 ? 5.465 -2.599 -4.4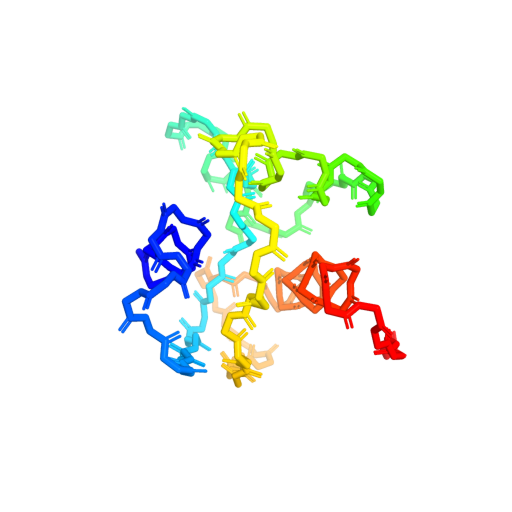77 1.00 96.50 81 ASN A C 1
ATOM 623 O O . ASN A 1 81 ? 4.810 -2.062 -3.585 1.00 96.50 81 ASN A O 1
ATOM 627 N N . ALA A 1 82 ? 5.847 -3.879 -4.410 1.00 95.75 82 ALA A N 1
ATOM 628 C CA . ALA A 1 82 ? 5.500 -4.733 -3.279 1.00 95.75 82 ALA A CA 1
ATOM 629 C C . ALA A 1 82 ? 6.104 -4.215 -1.969 1.00 95.75 82 ALA A C 1
ATOM 631 O O . ALA A 1 82 ? 5.424 -4.210 -0.949 1.00 95.75 82 ALA A O 1
ATOM 632 N N . LEU A 1 83 ? 7.334 -3.688 -1.996 1.00 94.44 83 LEU A N 1
ATOM 633 C CA . LEU A 1 83 ? 7.963 -3.094 -0.813 1.00 94.44 83 LEU A CA 1
ATOM 634 C C . LEU A 1 83 ? 7.263 -1.798 -0.380 1.00 94.44 83 LEU A C 1
ATOM 636 O O . LEU A 1 83 ? 7.065 -1.565 0.811 1.00 94.44 83 LEU A O 1
ATOM 640 N N . VAL A 1 84 ? 6.848 -0.959 -1.335 1.00 95.81 84 VAL A N 1
ATOM 641 C CA . VAL A 1 84 ? 6.041 0.240 -1.038 1.00 95.81 84 VAL A CA 1
ATOM 642 C C . VAL A 1 84 ? 4.706 -0.163 -0.404 1.00 95.81 84 VAL A C 1
ATOM 644 O O . VAL A 1 84 ? 4.272 0.461 0.565 1.00 95.81 84 VAL A O 1
ATOM 647 N N . LEU A 1 85 ? 4.090 -1.236 -0.906 1.00 95.69 85 LEU A N 1
ATOM 648 C CA . LEU A 1 85 ? 2.868 -1.810 -0.352 1.00 95.69 85 LEU A CA 1
ATOM 649 C C . LEU A 1 85 ? 3.075 -2.285 1.090 1.00 95.69 85 LEU A C 1
ATOM 651 O O . LEU A 1 85 ? 2.352 -1.843 1.981 1.00 95.69 85 LEU A O 1
ATOM 655 N N . VAL A 1 86 ? 4.092 -3.120 1.328 1.00 95.69 86 VAL A N 1
ATOM 656 C CA . VAL A 1 86 ? 4.458 -3.607 2.666 1.00 95.69 86 VAL A CA 1
ATOM 657 C C . VAL A 1 86 ? 4.646 -2.422 3.607 1.00 95.69 86 VAL A C 1
ATOM 659 O O . VAL A 1 86 ? 3.988 -2.362 4.636 1.00 95.69 86 VAL A O 1
ATOM 662 N N . ASN A 1 87 ? 5.438 -1.418 3.225 1.00 94.94 87 ASN A N 1
ATOM 663 C CA . ASN A 1 87 ? 5.685 -0.243 4.060 1.00 94.94 87 ASN A CA 1
ATOM 664 C C . ASN A 1 87 ? 4.415 0.546 4.412 1.00 94.94 87 ASN A C 1
ATOM 666 O O . ASN A 1 87 ? 4.300 1.042 5.537 1.00 94.94 87 ASN A O 1
ATOM 670 N N . GLN A 1 88 ? 3.472 0.683 3.477 1.00 96.19 88 GLN A N 1
ATOM 671 C CA . GLN A 1 88 ? 2.196 1.342 3.750 1.00 96.19 88 GLN A CA 1
ATOM 672 C C . GLN A 1 88 ? 1.363 0.535 4.751 1.00 96.19 88 GLN A C 1
AT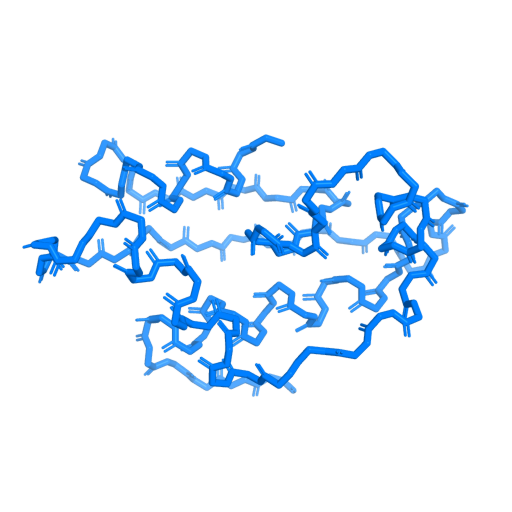OM 674 O O . GLN A 1 88 ? 0.890 1.090 5.743 1.00 96.19 88 GLN A O 1
ATOM 679 N N . TRP A 1 89 ? 1.206 -0.767 4.514 1.00 96.00 89 TRP A N 1
ATOM 680 C CA . TRP A 1 89 ? 0.288 -1.610 5.280 1.00 96.00 89 TRP A CA 1
ATOM 681 C C . TRP A 1 89 ? 0.839 -2.041 6.639 1.00 96.00 89 TRP A C 1
ATOM 683 O O . TRP A 1 89 ? 0.076 -2.075 7.605 1.00 96.00 89 TRP A O 1
ATOM 693 N N . THR A 1 90 ? 2.149 -2.262 6.769 1.00 95.25 90 THR A N 1
ATOM 694 C CA . THR A 1 90 ? 2.794 -2.457 8.081 1.00 95.25 90 THR A CA 1
ATOM 695 C C . THR A 1 90 ? 2.720 -1.179 8.909 1.00 95.25 90 THR A C 1
ATOM 697 O O . THR A 1 90 ? 2.459 -1.215 10.108 1.00 95.25 90 THR A O 1
ATOM 700 N N . GLY A 1 91 ? 2.850 -0.018 8.259 1.00 94.38 91 GLY A N 1
ATOM 701 C CA . GLY A 1 91 ? 2.663 1.286 8.889 1.00 94.38 91 GLY A CA 1
ATOM 702 C C . GLY A 1 91 ? 1.235 1.565 9.369 1.00 94.38 91 GLY A C 1
ATOM 703 O O . GLY A 1 91 ? 1.057 2.265 10.362 1.00 94.38 91 GLY A O 1
ATOM 704 N N . LEU A 1 92 ? 0.217 1.033 8.688 1.00 94.75 92 LEU A N 1
ATOM 705 C CA . LEU A 1 92 ? -1.186 1.158 9.104 1.00 94.75 92 LEU A CA 1
ATOM 706 C C . LEU A 1 92 ? -1.536 0.221 10.256 1.00 94.75 92 LEU A C 1
ATOM 708 O O . LEU A 1 92 ? -2.234 0.631 11.182 1.00 94.75 92 LEU A O 1
ATOM 712 N N . ASN A 1 93 ? -1.037 -1.012 10.195 1.00 92.81 93 ASN A N 1
ATOM 713 C CA . ASN A 1 93 ? -1.312 -2.047 11.187 1.00 92.81 93 ASN A CA 1
ATOM 714 C C . ASN A 1 93 ? -0.346 -2.026 12.385 1.00 92.81 93 ASN A C 1
ATOM 716 O O . ASN A 1 93 ? -0.524 -2.813 13.309 1.00 92.81 93 ASN A O 1
ATOM 720 N N . ASN A 1 94 ? 0.637 -1.116 12.396 1.00 90.88 94 ASN A N 1
ATOM 721 C CA . ASN A 1 94 ? 1.706 -1.030 13.398 1.00 90.88 94 ASN A CA 1
ATOM 722 C C . ASN A 1 94 ? 2.457 -2.361 13.581 1.00 90.88 94 ASN A C 1
ATOM 724 O O . ASN A 1 94 ? 2.668 -2.811 14.705 1.00 90.88 94 ASN A O 1
ATOM 728 N N . THR A 1 95 ? 2.839 -2.995 12.474 1.00 88.81 95 THR A N 1
ATOM 729 C CA . THR A 1 95 ? 3.609 -4.247 12.471 1.00 88.81 95 THR A CA 1
ATOM 730 C C . THR A 1 95 ? 5.030 -4.019 11.966 1.00 88.81 95 THR A C 1
ATOM 732 O O . THR A 1 95 ? 5.332 -2.987 11.353 1.00 88.81 95 THR A O 1
ATOM 735 N N . ASP A 1 96 ? 5.889 -5.015 12.173 1.00 84.44 96 ASP A N 1
ATOM 736 C CA . ASP A 1 96 ? 7.244 -5.017 11.631 1.00 84.44 96 ASP A CA 1
ATOM 737 C C . ASP A 1 96 ? 7.239 -5.018 10.097 1.00 84.44 96 ASP A C 1
ATOM 739 O O . ASP A 1 96 ? 6.276 -5.436 9.445 1.00 84.44 96 ASP A O 1
ATOM 743 N N . THR A 1 97 ? 8.318 -4.490 9.525 1.00 79.12 97 THR A N 1
ATOM 744 C CA . THR A 1 97 ? 8.549 -4.397 8.078 1.00 79.12 97 THR A CA 1
ATOM 745 C C . THR A 1 97 ? 9.747 -5.272 7.698 1.00 79.12 97 THR A C 1
ATOM 747 O O . THR A 1 97 ? 10.530 -5.634 8.574 1.00 79.12 97 THR A O 1
ATOM 750 N N . ILE A 1 98 ? 9.873 -5.610 6.411 1.00 75.81 98 ILE A N 1
ATOM 751 C CA . ILE A 1 98 ? 11.001 -6.379 5.845 1.00 75.81 98 ILE A CA 1
ATOM 752 C C . ILE A 1 98 ? 12.152 -5.490 5.378 1.00 75.81 98 ILE A C 1
ATOM 754 O O . ILE A 1 98 ? 11.872 -4.333 4.981 1.00 75.81 98 ILE A O 1
#

Mean predicted aligned error: 2.66 Å

Foldseek 3Di:
DQQQCLLQPQVVAQATEEELDAQVPCDDDDVSVQVQQVLVDDDDLVRSQCNSCVNPVPDPDAGHHYDYHYDPPDPGRHPNRSQNNQSSNCSRRVHDHD

pLDDT: mean 94.99, std 3.47, range [75.81, 97.94]

Radius of gyration: 12.73 Å; Cα contacts (8 Å, |Δi|>4): 142; chains: 1; bounding box: 27×23×31 Å

Solvent-accessible surface area (backbone atoms only — not comparable to full-atom values): 5771 Å² total; per-residue (Å²): 109,64,53,49,50,45,52,76,43,26,91,80,38,76,60,48,75,41,67,62,52,61,37,62,77,64,42,92,48,73,70,46,36,59,45,40,28,64,39,73,69,85,74,59,56,70,55,43,33,45,59,50,42,66,78,47,71,82,68,81,76,70,69,41,50,75,47,83,46,66,50,89,80,39,89,67,41,26,49,56,20,50,56,51,29,48,45,27,53,22,60,68,68,74,50,83,77,135

Nearest PDB structures (foldseek):
  8iyb-assembly1_A  TM=8.226E-01  e=3.800E-04  Aspergillus sydowii
  5x6s-assembly1_B  TM=9.162E-01  e=5.616E-03  Aspergillus awamori
  2hl9-assembly1_A  TM=2.767E-01  e=5.560E+00  Saccharomyces cerevisiae

Secondary structure (DSSP, 8-state):
-HHHHHHH-TTT-SEEEEES---TTS-SSHHHHHHHHTT-----HHHHHHHHHHHSTT--SPPPEEEEE--TT-SSS-THHHHHHHHHHHHHHT----

Sequence (98 aa):
MSVVMAATHPDVFKCSAIFAGGAYKIAIDAVDGLIALRGTKYIPKKRLIKDVKDQNPNYKGKYPNMIIYQGLNDAIVNKKNALVLVNQWTGLNNTDTI